Protein AF-A0A9D5Q4R4-F1 (afdb_monomer_lite)

pLDDT: mean 83.16, std 10.07, range [43.5, 95.69]

Foldseek 3Di:
DDDPPPVVVVVVVVVVVVVVVCVVPDPALVVVVQVVVVVVVNDDKDFDDPLQALADPPFDPVLVVVVLVLVVDPLSLCLVQQCLVCQVPADLCSNCVRPHSVVSVVSVVSCCVRQSWHAPDVRHIDGPRPNHDGSQQNVQVSVQVCCCPV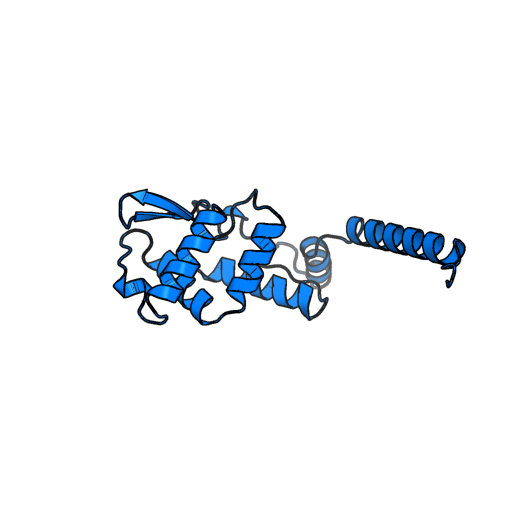VVHRGDTRID

Secondary structure (DSSP, 8-state):
-----HHHHHHHHHHHHHHHHHHHHSPPHHHHHHHHHHHTT-----B--GGGSSS-TT--HHHHHHHHHHHHSHHHHHHHHHHHHTTTS--HHHHSSSS-HHHHHHHHHHHHHTTSEEEEETTEEEESSTT---SHHHHHHHHHHHHHHHS-----SSB-

Radius of gyration: 20.35 Å; chains: 1; bounding box: 39×58×48 Å

Structure (mmCIF, N/CA/C/O backbone):
data_AF-A0A9D5Q4R4-F1
#
_entry.id   AF-A0A9D5Q4R4-F1
#
loop_
_atom_site.group_PDB
_atom_site.id
_atom_site.type_symbol
_atom_site.label_atom_id
_atom_site.label_alt_id
_atom_site.label_comp_id
_atom_site.label_asym_id
_atom_site.label_entity_id
_atom_site.label_seq_id
_atom_site.pdbx_PDB_ins_code
_atom_site.Cartn_x
_atom_site.Cartn_y
_atom_site.Cartn_z
_atom_site.occupancy
_atom_site.B_iso_or_equiv
_atom_site.auth_seq_id
_atom_site.auth_comp_id
_atom_site.auth_asym_id
_atom_site.auth_atom_id
_atom_site.pdbx_PDB_model_num
ATOM 1 N N . MET A 1 1 ? -8.648 -42.664 -19.223 1.00 43.50 1 MET A N 1
ATOM 2 C CA . MET A 1 1 ? -7.542 -42.182 -18.371 1.00 43.50 1 MET A CA 1
ATOM 3 C C . MET A 1 1 ? -6.544 -41.574 -19.340 1.00 43.50 1 MET A C 1
ATOM 5 O O . MET A 1 1 ? -5.817 -42.319 -19.976 1.00 43.50 1 MET A O 1
ATOM 9 N N . GLU A 1 2 ? -6.662 -40.277 -19.625 1.00 50.12 2 GLU A N 1
ATOM 10 C CA . GLU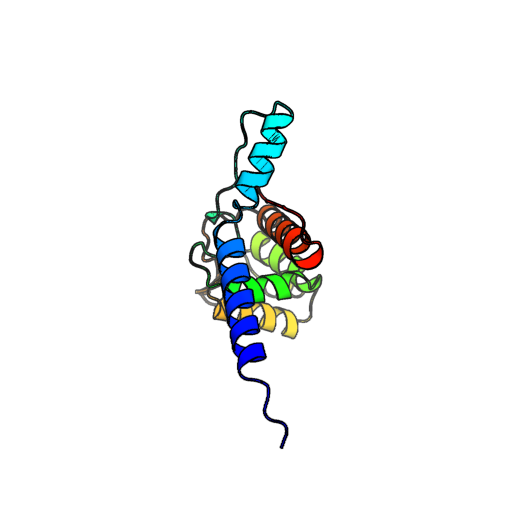 A 1 2 ? -5.797 -39.611 -20.609 1.00 50.12 2 GLU A CA 1
ATOM 11 C C . GLU A 1 2 ? -4.449 -39.309 -19.952 1.00 50.12 2 GLU A C 1
ATOM 13 O O . GLU A 1 2 ? -4.363 -38.503 -19.025 1.00 50.12 2 GLU A O 1
ATOM 18 N N . GLU A 1 3 ? -3.403 -39.999 -20.402 1.00 56.41 3 GLU A N 1
ATOM 19 C CA . GLU A 1 3 ? -2.026 -39.658 -20.069 1.00 56.41 3 GLU A CA 1
ATOM 20 C C . GLU A 1 3 ? -1.709 -38.293 -20.682 1.00 56.41 3 GLU A C 1
ATOM 22 O O . GLU A 1 3 ? -1.607 -38.143 -21.899 1.00 56.41 3 GLU A O 1
ATOM 27 N N . ILE A 1 4 ? -1.570 -37.269 -19.840 1.00 63.22 4 ILE A N 1
ATOM 28 C CA . ILE A 1 4 ? -1.033 -35.980 -20.276 1.00 63.22 4 ILE A CA 1
ATOM 29 C C . ILE A 1 4 ? 0.377 -36.253 -20.828 1.00 63.22 4 ILE A C 1
ATOM 31 O O . ILE A 1 4 ? 1.215 -36.760 -20.074 1.00 63.22 4 ILE A O 1
ATOM 35 N N . PRO A 1 5 ? 0.680 -35.922 -22.100 1.00 75.75 5 PRO A N 1
ATOM 36 C CA . PRO A 1 5 ? 1.970 -36.245 -22.691 1.00 75.75 5 PRO A CA 1
ATOM 37 C C . PRO A 1 5 ? 3.083 -35.592 -21.875 1.00 75.75 5 PRO A C 1
ATOM 39 O O . PRO A 1 5 ? 3.094 -34.377 -21.671 1.00 75.75 5 PRO A O 1
ATOM 42 N N . THR A 1 6 ? 4.047 -36.387 -21.421 1.00 72.81 6 THR A N 1
ATOM 43 C CA . THR A 1 6 ? 5.185 -35.949 -20.593 1.00 72.81 6 THR A CA 1
ATOM 44 C C . THR A 1 6 ? 5.959 -34.793 -21.244 1.00 72.81 6 THR A C 1
ATOM 46 O O . THR A 1 6 ? 6.500 -33.930 -20.554 1.00 72.81 6 THR A O 1
ATOM 49 N N . ALA A 1 7 ? 5.933 -34.726 -22.579 1.00 75.25 7 ALA A N 1
ATOM 50 C CA . ALA A 1 7 ? 6.469 -33.631 -23.383 1.00 75.25 7 ALA A CA 1
ATOM 51 C C . ALA A 1 7 ? 5.756 -32.285 -23.143 1.00 75.25 7 ALA A C 1
ATOM 53 O O . ALA A 1 7 ? 6.416 -31.255 -23.027 1.00 75.25 7 ALA A O 1
ATOM 54 N N . ALA A 1 8 ? 4.428 -32.279 -22.992 1.00 77.88 8 ALA A N 1
ATOM 55 C CA . ALA A 1 8 ? 3.660 -31.063 -22.722 1.00 77.88 8 ALA A CA 1
ATOM 56 C C . ALA A 1 8 ? 3.962 -30.495 -21.323 1.00 77.88 8 ALA A C 1
ATOM 58 O O . ALA A 1 8 ? 4.041 -29.281 -21.140 1.00 77.88 8 ALA A O 1
ATOM 59 N N . LEU A 1 9 ? 4.195 -31.365 -20.333 1.00 79.94 9 LEU A N 1
ATOM 60 C CA . LEU A 1 9 ? 4.615 -30.955 -18.987 1.00 79.94 9 LEU A CA 1
ATOM 61 C C . LEU A 1 9 ? 6.034 -30.370 -18.967 1.00 79.94 9 LEU A C 1
ATOM 63 O O . LEU A 1 9 ? 6.300 -29.430 -18.212 1.00 79.94 9 LEU A O 1
ATOM 67 N N . LEU A 1 10 ? 6.937 -30.911 -19.790 1.00 83.25 10 LEU A N 1
ATOM 68 C CA . LEU A 1 10 ? 8.299 -30.401 -19.936 1.00 83.25 10 LEU A CA 1
ATOM 69 C C . LEU A 1 10 ? 8.300 -29.010 -20.587 1.00 83.25 10 LEU A C 1
ATOM 71 O O . LEU A 1 10 ? 8.938 -28.097 -20.063 1.00 83.25 10 LEU A O 1
ATOM 75 N N . GLU A 1 11 ? 7.524 -28.827 -21.657 1.00 84.25 11 GLU A N 1
ATOM 76 C CA . GLU A 1 11 ? 7.368 -27.526 -22.319 1.00 84.25 11 GLU A CA 1
ATOM 77 C C . GLU A 1 11 ? 6.721 -26.483 -21.404 1.00 84.25 11 GLU A C 1
ATOM 79 O O . GLU A 1 11 ? 7.228 -25.371 -21.273 1.00 84.25 11 GLU A O 1
ATOM 84 N N . LEU A 1 12 ? 5.678 -26.843 -20.649 1.00 85.62 12 LEU A N 1
ATOM 85 C CA . LEU A 1 12 ? 5.078 -25.928 -19.671 1.00 85.62 12 LEU A CA 1
ATOM 86 C C . LEU A 1 12 ? 6.064 -25.494 -18.580 1.00 85.62 12 LEU A C 1
ATOM 88 O O . LEU A 1 12 ? 6.037 -24.338 -18.150 1.00 85.62 12 LEU A O 1
ATOM 92 N N . ARG A 1 13 ? 6.940 -26.394 -18.117 1.00 83.00 13 ARG A N 1
ATOM 93 C CA . ARG A 1 13 ? 8.011 -26.040 -17.172 1.00 83.00 13 ARG A CA 1
ATOM 94 C C . ARG A 1 13 ? 9.024 -25.097 -17.804 1.00 83.00 13 ARG A C 1
ATOM 96 O O . ARG A 1 13 ? 9.384 -24.110 -17.170 1.00 83.00 13 ARG A O 1
ATOM 103 N N . LYS A 1 14 ? 9.439 -25.373 -19.039 1.00 87.38 14 LYS A N 1
ATOM 104 C CA . LYS A 1 14 ? 10.403 -24.555 -19.775 1.00 87.38 14 LYS A CA 1
ATOM 105 C C . LYS A 1 14 ? 9.864 -23.148 -20.033 1.00 87.38 14 LYS A C 1
ATOM 107 O O . LYS A 1 14 ? 10.508 -22.176 -19.652 1.00 87.38 14 LYS A O 1
ATOM 112 N N . MET A 1 15 ? 8.626 -23.034 -20.514 1.00 79.69 15 MET A N 1
ATOM 113 C CA . MET A 1 15 ? 7.943 -21.749 -20.685 1.00 79.69 15 MET A CA 1
ATOM 114 C C . MET A 1 15 ? 7.782 -20.996 -19.357 1.00 79.69 15 MET A C 1
ATOM 116 O O . MET A 1 15 ? 7.959 -19.782 -19.309 1.00 79.69 15 MET A O 1
ATOM 120 N N . ARG A 1 16 ? 7.469 -21.685 -18.248 1.00 77.75 16 ARG A N 1
ATOM 121 C CA . ARG A 1 16 ? 7.405 -21.048 -16.918 1.00 77.75 16 ARG A CA 1
ATOM 122 C C . ARG A 1 16 ? 8.764 -20.526 -16.458 1.00 77.75 16 ARG A C 1
ATOM 124 O O . ARG A 1 16 ? 8.803 -19.453 -15.860 1.00 77.75 16 ARG A O 1
ATOM 131 N N . GLN A 1 17 ? 9.836 -21.263 -16.734 1.00 74.31 17 GLN A N 1
ATOM 132 C CA . GLN A 1 17 ? 11.202 -20.869 -16.405 1.00 74.31 17 GLN A CA 1
ATOM 133 C C . GLN A 1 17 ? 11.633 -19.649 -17.230 1.00 74.31 17 GLN A C 1
ATOM 135 O O . GLN A 1 17 ? 12.053 -18.648 -16.662 1.00 74.31 17 GLN A O 1
ATOM 140 N N . GLU A 1 18 ? 11.404 -19.662 -18.543 1.00 76.88 18 GLU A N 1
ATOM 141 C CA . GLU A 1 18 ? 11.687 -18.518 -19.419 1.00 76.88 18 GLU A CA 1
ATOM 142 C C . GLU A 1 18 ? 10.876 -17.277 -19.020 1.00 76.88 18 GLU A C 1
ATOM 144 O O . GLU A 1 18 ? 11.413 -16.173 -18.948 1.00 76.88 18 GLU A O 1
ATOM 149 N N . LEU A 1 19 ? 9.593 -17.441 -18.676 1.00 66.25 19 LEU A N 1
ATOM 150 C CA . LEU A 1 19 ? 8.772 -16.349 -18.145 1.00 66.25 19 LEU A CA 1
ATOM 151 C C . LEU A 1 19 ? 9.291 -15.823 -16.804 1.00 66.25 19 LEU A C 1
ATOM 153 O O . LEU A 1 19 ? 9.193 -14.622 -16.540 1.00 66.25 19 LEU A O 1
ATOM 157 N N . HIS A 1 20 ? 9.799 -16.698 -15.939 1.00 65.62 20 HIS A N 1
ATOM 158 C CA . HIS A 1 20 ? 10.412 -16.306 -14.676 1.00 65.62 20 HIS A CA 1
ATOM 159 C C . HIS A 1 20 ? 11.691 -15.490 -14.923 1.00 65.62 20 HIS A C 1
ATOM 161 O O . HIS A 1 20 ? 11.838 -14.400 -14.369 1.00 65.62 20 HIS A O 1
ATOM 167 N N . ASP A 1 21 ? 12.556 -15.945 -15.824 1.00 63.31 21 ASP A N 1
ATOM 168 C CA . ASP A 1 21 ? 13.833 -15.300 -16.136 1.00 63.31 21 ASP A CA 1
ATOM 169 C C . ASP A 1 21 ? 13.637 -13.968 -16.889 1.00 63.31 21 ASP A C 1
ATOM 171 O O . ASP A 1 21 ? 14.311 -12.971 -16.614 1.00 63.31 21 ASP A O 1
ATOM 175 N N . LEU A 1 22 ? 12.628 -13.880 -17.761 1.00 56.94 22 LEU A N 1
ATOM 176 C CA . LEU A 1 22 ? 12.198 -12.628 -18.399 1.00 56.94 22 LEU A CA 1
ATOM 177 C C . LEU A 1 22 ? 11.622 -11.626 -17.388 1.00 56.94 22 LEU A C 1
ATOM 179 O O . LEU A 1 22 ? 11.848 -10.420 -17.503 1.00 56.94 22 LEU A O 1
ATOM 183 N N . LYS A 1 23 ? 10.894 -12.099 -16.368 1.00 58.03 23 LYS A N 1
ATOM 184 C CA . LYS A 1 23 ? 10.413 -11.238 -15.273 1.00 58.03 23 LYS A CA 1
ATOM 185 C C . LYS A 1 23 ? 11.564 -10.723 -14.409 1.00 58.03 23 LYS A C 1
ATOM 187 O O . LYS A 1 23 ? 11.503 -9.575 -13.979 1.00 58.03 23 LYS A O 1
ATOM 192 N N . GLN A 1 24 ? 12.595 -11.540 -14.193 1.00 54.00 24 GLN A N 1
ATOM 193 C CA . GLN A 1 24 ? 13.794 -11.191 -13.421 1.00 54.00 24 GLN A CA 1
ATOM 194 C C . GLN A 1 24 ? 14.703 -10.193 -14.161 1.00 54.00 24 GLN A C 1
ATOM 196 O O . GLN A 1 24 ? 15.274 -9.297 -13.545 1.00 54.00 24 GLN A O 1
ATOM 201 N N . THR A 1 25 ? 14.816 -10.308 -15.487 1.00 51.97 25 THR A N 1
ATOM 202 C CA . THR A 1 25 ? 15.686 -9.449 -16.315 1.00 51.97 25 THR A CA 1
ATOM 203 C C . THR A 1 25 ? 15.034 -8.135 -16.750 1.00 51.97 25 THR A C 1
ATOM 205 O O . THR A 1 25 ? 15.730 -7.222 -17.209 1.00 51.97 25 THR A O 1
ATOM 208 N N . ARG A 1 26 ? 13.709 -7.989 -16.595 1.00 52.06 26 ARG A N 1
ATOM 209 C CA . ARG A 1 26 ? 12.997 -6.757 -16.956 1.00 52.06 26 ARG A CA 1
ATOM 210 C C . ARG A 1 26 ? 13.530 -5.589 -16.110 1.00 52.06 26 ARG A C 1
ATOM 212 O O . ARG A 1 26 ? 13.452 -5.647 -14.882 1.00 52.06 26 ARG A O 1
ATOM 219 N N . PRO A 1 27 ? 14.028 -4.497 -16.732 1.00 57.47 27 PRO A N 1
ATOM 220 C CA . PRO A 1 27 ? 14.419 -3.312 -15.985 1.00 57.47 27 PRO A CA 1
ATOM 221 C C . PRO A 1 27 ? 13.242 -2.864 -15.125 1.00 57.47 27 PRO A C 1
ATOM 223 O O . PRO A 1 27 ? 12.101 -2.860 -15.601 1.00 57.47 27 PRO A O 1
ATOM 226 N N . SER A 1 28 ? 13.513 -2.468 -13.879 1.00 72.31 28 SER A N 1
ATOM 227 C CA . SER A 1 28 ? 12.472 -1.913 -13.015 1.00 72.31 28 SER A CA 1
ATOM 228 C C . SER A 1 28 ? 11.705 -0.826 -13.775 1.00 72.31 28 SER A C 1
ATOM 230 O O . SER A 1 28 ? 12.290 -0.078 -14.566 1.00 72.31 28 SER A O 1
ATOM 232 N N . ALA A 1 29 ? 10.387 -0.734 -13.564 1.00 75.69 29 ALA A N 1
ATOM 233 C CA . ALA A 1 29 ? 9.554 0.247 -14.267 1.00 75.69 29 ALA A CA 1
ATOM 234 C C . ALA A 1 29 ? 10.146 1.667 -14.168 1.00 75.69 29 ALA A C 1
ATOM 236 O O . ALA A 1 29 ? 10.140 2.414 -15.143 1.00 75.69 29 ALA A O 1
ATOM 237 N N . ARG A 1 30 ? 10.767 1.978 -13.023 1.00 79.75 30 ARG A N 1
ATOM 238 C CA . ARG A 1 30 ? 11.546 3.193 -12.779 1.00 79.75 30 ARG A CA 1
ATOM 239 C C . ARG A 1 30 ? 12.693 3.378 -13.778 1.00 79.75 30 ARG A C 1
ATOM 241 O O . ARG A 1 30 ? 12.728 4.396 -14.455 1.00 79.75 30 ARG A O 1
ATOM 248 N N . ARG A 1 31 ? 13.576 2.388 -13.953 1.00 82.38 31 ARG A N 1
ATOM 249 C CA . ARG A 1 31 ? 14.695 2.461 -14.914 1.00 82.38 31 ARG A CA 1
ATOM 250 C C . ARG A 1 31 ? 14.212 2.630 -16.356 1.00 82.38 31 ARG A C 1
ATOM 252 O O . ARG A 1 31 ? 14.811 3.385 -17.116 1.00 82.38 31 ARG A O 1
ATOM 259 N N . HIS A 1 32 ? 13.131 1.949 -16.739 1.00 84.12 32 HIS A N 1
ATOM 260 C CA . HIS A 1 32 ? 12.558 2.099 -18.079 1.00 84.12 32 HIS A CA 1
ATOM 261 C C . HIS A 1 32 ? 12.059 3.533 -18.319 1.00 84.12 32 HIS A C 1
ATOM 263 O O . HIS A 1 32 ? 12.380 4.142 -19.339 1.00 84.12 32 HIS A O 1
ATOM 269 N N . ILE A 1 33 ? 11.347 4.101 -17.344 1.00 86.25 33 ILE A N 1
ATOM 270 C CA . ILE A 1 33 ? 10.828 5.472 -17.405 1.00 86.25 33 ILE A CA 1
ATOM 271 C C . ILE A 1 33 ? 11.965 6.500 -17.403 1.00 86.25 33 ILE A C 1
ATOM 273 O O . ILE A 1 33 ? 11.932 7.434 -18.200 1.00 86.25 33 ILE A O 1
ATOM 277 N N . GLU A 1 34 ? 13.017 6.311 -16.602 1.00 87.25 34 GLU A N 1
ATOM 278 C CA . GLU A 1 34 ? 14.199 7.188 -16.618 1.00 87.25 34 GLU A CA 1
ATOM 279 C C . GLU A 1 34 ? 14.856 7.254 -17.993 1.00 87.25 34 GLU A C 1
ATOM 281 O O . GLU A 1 34 ? 15.197 8.338 -18.463 1.00 87.25 34 GLU A O 1
ATOM 286 N N . LEU A 1 35 ? 15.016 6.109 -18.661 1.00 87.69 35 LEU A N 1
ATOM 287 C CA . LEU A 1 35 ? 15.577 6.067 -20.010 1.00 87.69 35 LEU A CA 1
ATOM 288 C C . LEU A 1 35 ? 14.693 6.827 -21.004 1.00 87.69 35 LEU A C 1
ATOM 290 O O . LEU A 1 35 ? 15.213 7.568 -21.839 1.00 87.69 35 LEU A O 1
ATOM 294 N N . MET A 1 36 ? 13.367 6.692 -20.901 1.00 88.19 36 MET A N 1
ATOM 295 C CA . MET A 1 36 ? 12.424 7.440 -21.739 1.00 88.19 36 MET A CA 1
ATOM 296 C C . MET A 1 36 ? 12.494 8.952 -21.483 1.00 88.19 36 MET A C 1
ATOM 298 O O . MET A 1 36 ? 12.501 9.730 -22.435 1.00 88.19 36 MET A O 1
ATOM 302 N N . LEU A 1 37 ? 12.589 9.374 -20.221 1.00 89.12 37 LEU A N 1
ATOM 303 C CA . LEU A 1 37 ? 12.693 10.785 -19.835 1.00 89.12 37 LEU A CA 1
ATOM 304 C C . LEU A 1 37 ? 14.028 11.400 -20.280 1.00 89.12 37 LEU A C 1
ATOM 306 O O . LEU A 1 37 ? 14.044 12.492 -20.849 1.00 89.12 37 LEU A O 1
ATOM 310 N N . ARG A 1 38 ? 15.139 10.670 -20.131 1.00 89.62 38 ARG A N 1
ATOM 311 C CA . ARG A 1 38 ? 16.464 11.102 -20.606 1.00 89.62 38 ARG A CA 1
ATOM 312 C C . ARG A 1 38 ? 16.509 11.295 -22.116 1.00 89.62 38 ARG A C 1
ATOM 314 O O . ARG A 1 38 ? 17.083 12.276 -22.578 1.00 89.62 38 ARG A O 1
ATOM 321 N N . ARG A 1 39 ? 15.855 10.416 -22.887 1.00 91.12 39 ARG A N 1
ATOM 322 C CA . ARG A 1 39 ? 15.706 10.577 -24.349 1.00 91.12 39 ARG A CA 1
ATOM 323 C C . ARG A 1 39 ? 14.953 11.855 -24.735 1.00 91.12 39 ARG A C 1
ATOM 325 O O . ARG A 1 39 ? 15.138 12.343 -25.840 1.00 91.12 39 ARG A O 1
ATOM 332 N N . ARG A 1 40 ? 14.139 12.412 -23.830 1.00 91.00 40 ARG A N 1
ATOM 333 C CA . ARG A 1 40 ? 13.431 13.694 -23.996 1.00 91.00 40 ARG A CA 1
ATOM 334 C C . ARG A 1 40 ? 14.187 14.893 -23.406 1.00 91.00 40 ARG A C 1
ATOM 336 O O . ARG A 1 40 ? 13.626 15.977 -23.318 1.00 91.00 40 ARG A O 1
ATOM 343 N N . GLY A 1 41 ? 15.439 14.711 -22.981 1.00 91.44 41 GLY A N 1
ATOM 344 C CA . GLY A 1 41 ? 16.281 15.780 -22.436 1.00 91.44 41 GLY A CA 1
ATOM 345 C C . GLY A 1 41 ? 16.137 16.028 -20.929 1.00 91.44 41 GLY A C 1
ATOM 346 O O . GLY A 1 41 ? 16.820 16.903 -20.399 1.00 91.44 41 GLY A O 1
ATOM 347 N N . ILE A 1 42 ? 15.319 15.251 -20.210 1.00 88.56 42 ILE A N 1
ATOM 348 C CA . ILE A 1 42 ? 15.167 15.376 -18.752 1.00 88.56 42 ILE A CA 1
ATOM 349 C C . ILE A 1 42 ? 16.307 14.613 -18.066 1.00 88.56 42 ILE A C 1
ATOM 351 O O . ILE A 1 42 ? 16.386 13.387 -18.138 1.00 88.56 42 ILE A O 1
ATOM 355 N N . LYS A 1 43 ? 17.218 15.346 -17.415 1.00 82.94 43 LYS A N 1
ATOM 356 C CA . LYS A 1 43 ? 18.460 14.784 -16.846 1.00 82.94 43 LYS A CA 1
ATOM 357 C C . LYS A 1 43 ? 18.367 14.454 -15.357 1.00 82.94 43 LYS A C 1
ATOM 359 O O . LYS A 1 43 ? 18.983 13.486 -14.917 1.00 82.94 43 LYS A O 1
ATOM 364 N N . THR A 1 44 ? 17.588 15.226 -14.604 1.00 78.25 44 THR A N 1
ATOM 365 C CA . THR A 1 44 ? 17.447 15.078 -13.152 1.00 78.25 44 THR A CA 1
ATOM 366 C C . THR A 1 44 ? 16.028 14.646 -12.839 1.00 78.25 44 THR A C 1
ATOM 368 O O . THR A 1 44 ? 15.089 15.354 -13.182 1.00 78.25 44 THR A O 1
ATOM 371 N N . ILE A 1 45 ? 15.887 13.490 -12.197 1.00 80.62 45 ILE A N 1
ATOM 372 C CA . ILE A 1 45 ? 14.602 12.978 -11.722 1.00 80.62 45 ILE A CA 1
ATOM 373 C C . ILE A 1 45 ? 14.782 12.696 -10.240 1.00 80.62 45 ILE A C 1
ATOM 375 O O . ILE A 1 45 ? 15.641 11.900 -9.850 1.00 80.62 45 ILE A O 1
ATOM 379 N N . LYS A 1 46 ? 14.007 13.383 -9.409 1.00 80.19 46 LYS A N 1
ATOM 380 C CA . LYS A 1 46 ? 13.941 13.118 -7.977 1.00 80.19 46 LYS A CA 1
ATOM 381 C C . LYS A 1 46 ? 12.839 12.104 -7.731 1.00 80.19 46 LYS A C 1
ATOM 383 O O . LYS A 1 46 ? 11.827 12.086 -8.422 1.00 80.19 46 LYS A O 1
ATOM 388 N N . TYR A 1 47 ? 13.035 11.268 -6.723 1.00 79.88 47 TYR A N 1
ATOM 389 C CA . TYR A 1 47 ? 12.041 10.282 -6.335 1.00 79.88 47 TYR A CA 1
ATOM 390 C C . TYR A 1 47 ? 11.661 10.449 -4.885 1.00 79.88 47 TYR A C 1
ATOM 392 O O . TYR A 1 47 ? 12.495 10.753 -4.033 1.00 79.88 47 TYR A O 1
ATOM 400 N N . THR A 1 48 ? 10.383 10.228 -4.634 1.00 79.00 48 THR A N 1
ATOM 401 C CA . THR A 1 48 ? 9.832 10.193 -3.293 1.00 79.00 48 THR A CA 1
ATOM 402 C C . THR A 1 48 ? 10.301 8.907 -2.601 1.00 79.00 48 THR A C 1
ATOM 404 O O . THR A 1 48 ? 10.263 7.843 -3.225 1.00 79.00 48 THR A O 1
ATOM 407 N N . PRO A 1 49 ? 10.807 8.995 -1.359 1.00 75.50 49 PRO A N 1
ATOM 408 C CA . PRO A 1 49 ? 11.241 7.819 -0.613 1.00 75.50 49 PRO A CA 1
ATOM 409 C C . PRO A 1 49 ? 10.058 6.905 -0.253 1.00 75.50 49 PRO A C 1
ATOM 411 O O . PRO A 1 49 ? 8.904 7.340 -0.225 1.00 75.50 49 PRO A O 1
ATOM 414 N N . LEU A 1 50 ? 10.355 5.618 -0.041 1.00 73.19 50 LEU A N 1
ATOM 415 C CA . LEU A 1 50 ? 9.357 4.575 0.234 1.00 73.19 50 LEU A CA 1
ATOM 416 C C . LEU A 1 50 ? 8.649 4.794 1.574 1.00 73.19 50 LEU A C 1
ATOM 418 O O . LEU A 1 50 ? 7.445 4.580 1.656 1.00 73.19 50 LEU A O 1
ATOM 422 N N . ASP A 1 51 ? 9.366 5.320 2.565 1.00 72.75 51 ASP A N 1
ATOM 423 C CA . ASP A 1 51 ? 8.875 5.703 3.893 1.00 72.75 51 ASP A CA 1
ATOM 424 C C . ASP A 1 51 ? 7.693 6.700 3.926 1.00 72.75 51 ASP A C 1
ATOM 426 O O . ASP A 1 51 ? 7.090 6.906 4.986 1.00 72.75 51 ASP A O 1
ATOM 430 N N . ARG A 1 52 ? 7.345 7.328 2.792 1.00 78.62 52 ARG A N 1
ATOM 431 C CA . ARG A 1 52 ? 6.147 8.175 2.655 1.00 78.62 52 ARG A CA 1
ATOM 432 C C . ARG A 1 52 ? 4.883 7.403 2.313 1.00 78.62 52 ARG A C 1
ATOM 434 O O . ARG A 1 52 ? 3.789 7.961 2.420 1.00 78.62 52 ARG A O 1
ATOM 441 N N . LEU A 1 53 ? 5.013 6.152 1.879 1.00 83.38 53 LEU A N 1
ATOM 442 C CA . LEU A 1 53 ? 3.869 5.286 1.649 1.00 83.38 53 LEU A CA 1
ATOM 443 C C . LEU A 1 53 ? 3.294 4.795 2.969 1.00 83.38 53 LEU A C 1
ATOM 445 O O . LEU A 1 53 ? 4.005 4.575 3.944 1.00 83.38 53 LEU A O 1
ATOM 449 N N . VAL A 1 54 ? 1.984 4.555 2.955 1.00 85.81 54 VAL A N 1
ATOM 450 C CA . VAL A 1 54 ? 1.289 3.868 4.049 1.00 85.81 54 VAL A CA 1
ATOM 451 C C . VAL A 1 54 ? 1.850 2.465 4.280 1.00 85.81 54 VAL A C 1
ATOM 453 O O . VAL A 1 54 ? 1.905 2.002 5.413 1.00 85.81 54 VAL A O 1
ATOM 456 N N . LEU A 1 55 ? 2.282 1.796 3.210 1.00 83.88 55 LEU A N 1
ATOM 457 C CA . LEU A 1 55 ? 2.897 0.478 3.296 1.00 83.88 55 LEU A CA 1
ATOM 458 C C . LEU A 1 55 ? 4.298 0.572 3.927 1.00 83.88 55 LEU A C 1
ATOM 460 O O . LEU A 1 55 ? 5.064 1.451 3.526 1.00 83.88 55 LEU A O 1
ATOM 464 N N . PRO A 1 56 ? 4.651 -0.334 4.858 1.00 77.44 56 PRO A N 1
ATOM 465 C CA . PRO A 1 56 ? 6.001 -0.408 5.410 1.00 77.44 56 PRO A CA 1
ATOM 466 C C . PRO A 1 56 ? 7.021 -0.815 4.335 1.00 77.44 56 PRO A C 1
ATOM 468 O O . PRO A 1 56 ? 6.665 -1.452 3.343 1.00 77.44 56 PRO A O 1
ATOM 471 N N . GLU A 1 57 ? 8.298 -0.470 4.525 1.00 72.44 57 GLU A N 1
ATOM 472 C CA . GLU A 1 57 ? 9.354 -0.796 3.549 1.00 72.44 57 GLU A CA 1
ATOM 473 C C . GLU A 1 57 ? 9.540 -2.316 3.381 1.00 72.44 57 GLU A C 1
ATOM 475 O O . GLU A 1 57 ? 9.676 -2.793 2.255 1.00 72.44 57 GLU A O 1
ATOM 480 N N . ASP A 1 58 ? 9.406 -3.081 4.469 1.00 75.19 58 ASP A N 1
ATOM 481 C CA . ASP A 1 58 ? 9.560 -4.545 4.502 1.00 75.19 58 ASP A CA 1
ATOM 482 C C . ASP A 1 58 ? 8.241 -5.309 4.265 1.00 75.19 58 ASP A C 1
ATOM 484 O O . ASP A 1 58 ? 8.027 -6.423 4.750 1.00 75.19 58 ASP A O 1
ATOM 488 N N . CYS A 1 59 ? 7.298 -4.702 3.544 1.00 80.44 59 CYS A N 1
ATOM 489 C CA . CYS A 1 59 ? 5.975 -5.283 3.350 1.00 80.44 59 CYS A CA 1
ATOM 490 C C . CYS A 1 59 ? 6.015 -6.561 2.494 1.00 80.44 59 CYS A C 1
ATOM 492 O O . CYS A 1 59 ? 6.551 -6.571 1.382 1.00 80.44 59 CYS A O 1
ATOM 494 N N . SER A 1 60 ? 5.369 -7.636 2.962 1.00 87.12 60 SER A N 1
ATOM 495 C CA . SER A 1 60 ? 5.271 -8.875 2.184 1.00 87.12 60 SER A CA 1
ATOM 496 C C . SER A 1 60 ? 4.501 -8.661 0.863 1.00 87.12 60 SER A C 1
ATOM 498 O O . SER A 1 60 ? 3.599 -7.810 0.788 1.00 87.12 60 SER A O 1
ATOM 500 N N . PRO A 1 61 ? 4.775 -9.457 -0.192 1.00 86.75 61 PRO A N 1
ATOM 501 C CA . PRO A 1 61 ? 4.019 -9.382 -1.443 1.00 86.75 61 PRO A CA 1
ATOM 502 C C . PRO A 1 61 ? 2.513 -9.608 -1.250 1.00 86.75 61 PRO A C 1
ATOM 504 O O . PRO A 1 61 ? 1.704 -8.955 -1.907 1.00 86.75 61 PRO A O 1
ATOM 507 N N . ALA A 1 62 ? 2.134 -10.490 -0.319 1.00 89.12 62 ALA A N 1
ATOM 508 C CA . ALA A 1 62 ? 0.739 -10.778 0.001 1.00 89.12 62 ALA A CA 1
ATOM 509 C C . ALA A 1 62 ? 0.038 -9.567 0.634 1.00 89.12 62 ALA A C 1
ATOM 511 O O . ALA A 1 62 ? -1.064 -9.211 0.220 1.00 89.12 62 ALA A O 1
ATOM 512 N N . THR A 1 63 ? 0.696 -8.882 1.575 1.00 89.19 63 THR A N 1
ATOM 513 C CA . THR A 1 63 ? 0.166 -7.648 2.170 1.00 89.19 63 THR A CA 1
ATOM 514 C C . THR A 1 63 ? 0.034 -6.542 1.126 1.00 89.19 63 THR A C 1
ATOM 516 O O . THR A 1 63 ? -0.993 -5.867 1.058 1.00 89.19 63 THR A O 1
ATOM 519 N N . THR A 1 64 ? 1.040 -6.390 0.263 1.00 90.25 64 THR A N 1
ATOM 520 C CA . THR A 1 64 ? 1.008 -5.414 -0.833 1.00 90.25 64 THR A CA 1
ATOM 521 C C . THR A 1 64 ? -0.168 -5.669 -1.777 1.00 90.25 64 THR A C 1
ATOM 523 O O . THR A 1 64 ? -0.866 -4.735 -2.182 1.00 90.25 64 THR A O 1
ATOM 526 N N . GLU A 1 65 ? -0.413 -6.935 -2.123 1.00 92.00 65 GLU A N 1
ATOM 527 C CA . GLU A 1 65 ? -1.550 -7.328 -2.952 1.00 92.00 65 GLU A CA 1
ATOM 528 C C . GLU A 1 65 ? -2.878 -7.062 -2.242 1.00 92.00 65 GLU A C 1
ATOM 530 O O . GLU A 1 65 ? -3.777 -6.456 -2.823 1.00 92.00 65 GLU A O 1
ATOM 535 N N . ARG A 1 66 ? -2.998 -7.434 -0.965 1.00 92.75 66 ARG A N 1
ATOM 536 C CA . ARG A 1 66 ? -4.217 -7.191 -0.192 1.00 92.75 66 ARG A CA 1
ATOM 537 C C . ARG A 1 66 ? -4.543 -5.703 -0.100 1.00 92.75 66 ARG A C 1
ATOM 539 O O . ARG A 1 66 ? -5.683 -5.309 -0.351 1.00 92.75 66 ARG A O 1
ATOM 546 N N . PHE A 1 67 ? -3.545 -4.873 0.187 1.00 93.50 67 PHE A N 1
ATOM 547 C CA . PHE A 1 67 ? -3.699 -3.424 0.227 1.00 93.50 67 PHE A CA 1
ATOM 548 C C . PHE A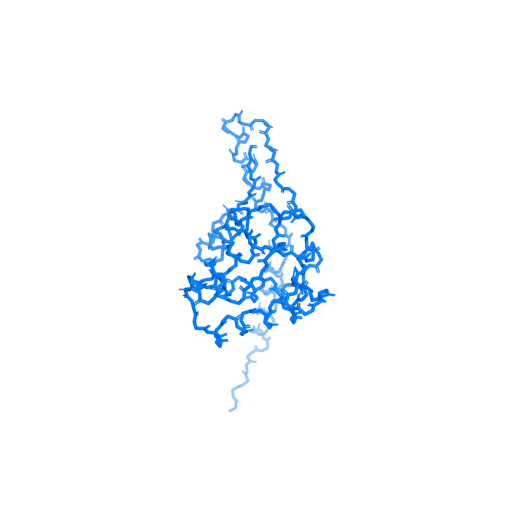 1 67 ? -4.085 -2.847 -1.141 1.00 93.50 67 PHE A C 1
ATOM 550 O O . PHE A 1 67 ? -4.974 -2.001 -1.226 1.00 93.50 67 PHE A O 1
ATOM 557 N N . TYR A 1 68 ? -3.493 -3.347 -2.232 1.00 94.31 68 TYR A N 1
ATOM 558 C CA . TYR A 1 68 ? -3.901 -2.986 -3.593 1.00 94.31 68 TYR A CA 1
ATOM 559 C C . TYR A 1 68 ? -5.387 -3.286 -3.851 1.00 94.31 68 TYR A C 1
ATOM 561 O O . TYR A 1 68 ? -6.102 -2.430 -4.377 1.00 94.31 68 TYR A O 1
ATOM 569 N N . GLN A 1 69 ? -5.876 -4.459 -3.435 1.00 95.50 69 GLN A N 1
ATOM 570 C CA . GLN A 1 69 ? -7.290 -4.824 -3.583 1.00 95.50 69 GLN A CA 1
ATOM 571 C C . GLN A 1 69 ? -8.214 -3.932 -2.741 1.00 95.50 69 GLN A C 1
ATOM 573 O O . GLN A 1 69 ? -9.284 -3.544 -3.210 1.00 95.50 69 GLN A O 1
ATOM 578 N N . LEU A 1 70 ? -7.803 -3.547 -1.528 1.00 94.75 70 LEU A N 1
ATOM 579 C CA . LEU A 1 70 ? -8.547 -2.576 -0.719 1.00 94.75 70 LEU A CA 1
ATOM 580 C C . LEU A 1 70 ? -8.605 -1.202 -1.396 1.00 94.75 70 LEU A C 1
ATOM 582 O O . LEU A 1 70 ? -9.684 -0.624 -1.502 1.00 94.75 70 LEU A O 1
ATOM 586 N N . MET A 1 71 ? -7.486 -0.715 -1.940 1.00 95.69 71 MET A N 1
ATOM 587 C CA . MET A 1 71 ? -7.400 0.576 -2.637 1.00 95.69 71 MET A CA 1
ATOM 588 C C . MET A 1 71 ? -8.312 0.685 -3.866 1.00 95.69 71 MET A C 1
ATOM 590 O O . MET A 1 71 ? -8.697 1.800 -4.233 1.00 95.69 71 MET A O 1
ATOM 594 N N . LYS A 1 72 ? -8.737 -0.436 -4.471 1.00 94.75 72 LYS A N 1
ATOM 595 C CA . LYS A 1 72 ? -9.766 -0.431 -5.526 1.00 94.75 72 LYS A CA 1
ATOM 596 C C . LYS A 1 72 ? -11.119 0.085 -5.016 1.00 94.75 72 LYS A C 1
ATOM 598 O O . LYS A 1 72 ? -11.836 0.748 -5.769 1.00 94.75 72 LYS A O 1
ATOM 603 N N . LYS A 1 73 ? -11.448 -0.122 -3.737 1.00 94.50 73 LYS A N 1
ATOM 604 C CA . LYS A 1 73 ? -12.697 0.349 -3.120 1.00 94.50 73 LYS A CA 1
ATOM 605 C C . LYS A 1 73 ? -12.627 1.851 -2.840 1.00 94.50 73 LYS A C 1
ATOM 607 O O . LYS A 1 73 ? -11.732 2.328 -2.148 1.00 94.50 73 LYS A O 1
ATOM 612 N N . TYR A 1 74 ? -13.594 2.611 -3.354 1.00 92.50 74 TYR A N 1
ATOM 613 C CA . TYR A 1 74 ? -13.651 4.062 -3.135 1.00 92.50 74 TYR A CA 1
ATOM 614 C C . TYR A 1 74 ? -13.811 4.433 -1.657 1.00 92.50 74 TYR A C 1
ATOM 616 O O . TYR A 1 74 ? -13.096 5.307 -1.170 1.00 92.50 74 TYR A O 1
ATOM 624 N N . SER A 1 75 ? -14.676 3.715 -0.938 1.00 92.44 75 SER A N 1
ATOM 625 C C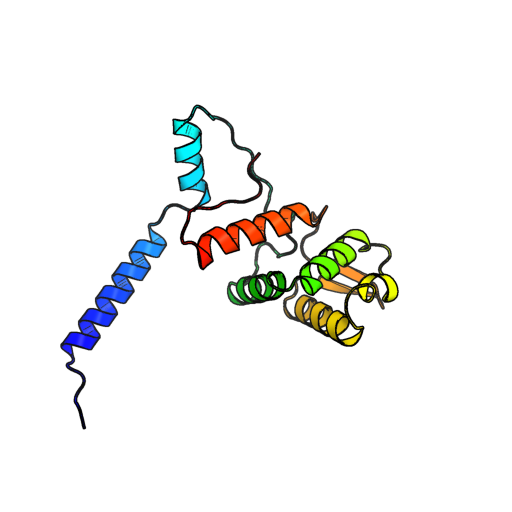A . SER A 1 75 ? -14.878 3.866 0.508 1.00 92.44 75 SER A CA 1
ATOM 626 C C . SER A 1 75 ? -13.575 3.712 1.289 1.00 92.44 75 SER A C 1
ATOM 628 O O . SER A 1 75 ? -13.282 4.529 2.155 1.00 92.44 75 SER A O 1
ATOM 630 N N . PHE A 1 76 ? -12.751 2.721 0.937 1.00 93.94 76 PHE A N 1
ATOM 631 C CA . PHE A 1 76 ? -11.454 2.514 1.574 1.00 93.94 76 PHE A CA 1
ATOM 632 C C . PHE A 1 76 ? -10.494 3.682 1.323 1.00 93.94 76 PHE A C 1
ATOM 634 O O . PHE A 1 76 ? -9.797 4.104 2.238 1.00 93.94 76 PHE A O 1
ATOM 641 N N . ARG A 1 77 ? -10.476 4.253 0.111 1.00 93.00 77 ARG A N 1
ATOM 642 C CA . ARG A 1 77 ? -9.635 5.426 -0.193 1.00 93.00 77 ARG A CA 1
ATOM 643 C C . ARG A 1 77 ? -10.017 6.639 0.653 1.00 93.00 77 ARG A C 1
ATOM 645 O O . ARG A 1 77 ? -9.134 7.336 1.142 1.00 93.00 77 ARG A O 1
ATOM 652 N N . ILE A 1 78 ? -11.315 6.880 0.829 1.00 91.50 78 ILE A N 1
ATOM 653 C CA . ILE A 1 78 ? -11.809 7.947 1.705 1.00 91.50 78 ILE A CA 1
ATOM 654 C C . ILE A 1 78 ? -11.428 7.668 3.160 1.00 91.50 78 ILE A C 1
ATOM 656 O O . ILE A 1 78 ? -10.842 8.532 3.804 1.00 91.50 78 ILE A O 1
ATOM 660 N N . PHE A 1 79 ? -11.708 6.457 3.644 1.00 92.38 79 PHE A N 1
ATOM 661 C CA . PHE A 1 79 ? -11.361 6.028 4.996 1.00 92.38 79 PHE A CA 1
ATOM 662 C C . PHE A 1 79 ? -9.867 6.224 5.280 1.00 92.38 79 PHE A C 1
ATOM 664 O O . PHE A 1 79 ? -9.500 6.833 6.278 1.00 92.38 79 PHE A O 1
ATOM 671 N N . LEU A 1 80 ? -8.997 5.770 4.373 1.00 91.75 80 LEU A N 1
ATOM 672 C CA . LEU A 1 80 ? -7.552 5.866 4.545 1.00 91.75 80 LEU A CA 1
ATOM 673 C C . LEU A 1 80 ? -7.065 7.319 4.513 1.00 91.75 80 LEU A C 1
ATOM 675 O O . LEU A 1 80 ? -6.185 7.689 5.287 1.00 91.75 80 LEU A O 1
ATOM 679 N N . ARG A 1 81 ? -7.644 8.157 3.646 1.00 90.94 81 ARG A N 1
ATOM 680 C CA . ARG A 1 81 ? -7.368 9.598 3.628 1.00 90.94 81 ARG A CA 1
ATOM 681 C C . ARG A 1 81 ? -7.698 10.234 4.977 1.00 90.94 81 ARG A C 1
ATOM 683 O O . ARG A 1 81 ? -6.878 10.990 5.494 1.00 90.94 81 ARG A O 1
ATOM 690 N N . ASP A 1 82 ? -8.867 9.926 5.530 1.00 89.56 82 ASP A N 1
ATOM 691 C CA . ASP A 1 82 ? -9.326 10.498 6.795 1.00 89.56 82 ASP A CA 1
ATOM 692 C C . ASP A 1 82 ? -8.485 9.956 7.969 1.00 89.56 82 ASP A C 1
ATOM 694 O O . ASP A 1 82 ? -8.074 10.727 8.834 1.00 89.56 82 ASP A O 1
ATOM 698 N N . LEU A 1 83 ? -8.098 8.676 7.936 1.00 89.12 83 LEU A N 1
ATOM 699 C CA . LEU A 1 83 ? -7.178 8.069 8.905 1.00 89.12 83 LEU A CA 1
ATOM 700 C C . LEU A 1 83 ? -5.799 8.751 8.916 1.00 89.12 83 LEU A C 1
ATOM 702 O O . LEU A 1 83 ? -5.250 9.007 9.984 1.00 89.12 83 LEU A O 1
ATOM 706 N N . ILE A 1 84 ? -5.241 9.078 7.745 1.00 88.94 84 ILE A N 1
ATOM 707 C CA . ILE A 1 84 ? -3.968 9.816 7.644 1.00 88.94 84 ILE A CA 1
ATOM 708 C C . ILE A 1 84 ? -4.129 11.250 8.163 1.00 88.94 84 ILE A C 1
ATOM 710 O O . ILE A 1 84 ? -3.245 11.753 8.854 1.00 88.94 84 ILE A O 1
ATOM 714 N N . HIS A 1 85 ? -5.237 11.912 7.822 1.00 87.69 85 HIS A N 1
ATOM 715 C CA . HIS A 1 85 ? -5.483 13.307 8.185 1.00 87.69 85 HIS A CA 1
ATOM 716 C C . HIS A 1 85 ? -5.703 13.496 9.692 1.00 87.69 85 HIS A C 1
ATOM 718 O O . HIS A 1 85 ? -5.169 14.438 10.270 1.00 87.69 85 HIS A O 1
ATOM 724 N N . TYR A 1 86 ? -6.440 12.586 10.333 1.00 85.06 86 TYR A N 1
ATOM 725 C CA . TYR A 1 86 ? -6.793 12.661 11.752 1.00 85.06 86 TYR A CA 1
ATOM 726 C C . TYR A 1 86 ? -5.916 11.782 12.655 1.00 85.06 86 TYR A C 1
ATOM 728 O O . TYR A 1 86 ? -6.312 11.500 13.780 1.00 85.06 86 TYR A O 1
ATOM 736 N N . ARG A 1 87 ? -4.731 11.347 12.206 1.00 79.25 87 ARG A N 1
ATOM 737 C CA . ARG A 1 87 ? -3.879 10.376 12.927 1.00 79.25 87 ARG A CA 1
ATOM 738 C C . ARG A 1 87 ? -3.594 10.726 14.397 1.00 79.25 87 ARG A C 1
ATOM 740 O O . ARG A 1 87 ? -3.542 9.832 15.231 1.00 79.25 87 ARG A O 1
ATOM 747 N N . ASP A 1 88 ? -3.445 12.014 14.711 1.00 75.62 88 ASP A N 1
ATOM 748 C CA . ASP A 1 88 ? -3.090 12.490 16.056 1.00 75.62 88 ASP A CA 1
ATOM 749 C C . ASP A 1 88 ? -4.336 12.682 16.952 1.00 75.62 88 ASP A C 1
ATOM 751 O O . ASP A 1 88 ? -4.241 12.703 18.179 1.00 75.62 88 ASP A O 1
ATOM 755 N N . HIS A 1 89 ? -5.524 12.795 16.346 1.00 79.25 89 HIS A N 1
ATOM 756 C CA . HIS A 1 89 ? -6.800 13.101 17.010 1.00 79.25 89 HIS A CA 1
ATOM 757 C C . HIS A 1 89 ? -7.938 12.241 16.444 1.00 79.25 89 HIS A C 1
ATOM 759 O O . HIS A 1 89 ? -9.019 12.734 16.100 1.00 79.25 89 HIS A O 1
ATOM 765 N N . LEU A 1 90 ? -7.668 10.947 16.280 1.00 77.31 90 LEU A N 1
ATOM 766 C CA . LEU A 1 90 ? -8.598 10.046 15.627 1.00 77.31 90 LEU A CA 1
ATOM 767 C C . LEU A 1 90 ? -9.823 9.831 16.513 1.00 77.31 90 LEU A C 1
ATOM 769 O O . LEU A 1 90 ? -9.712 9.431 17.668 1.00 77.31 90 LEU A O 1
ATOM 773 N N . THR A 1 91 ? -11.003 10.058 15.948 1.00 77.19 91 THR A N 1
ATOM 774 C CA . THR A 1 91 ? -12.269 9.719 16.591 1.00 77.19 91 THR A CA 1
ATOM 775 C C . THR A 1 91 ? -13.080 8.856 15.636 1.00 77.19 91 THR A C 1
ATOM 777 O O . THR A 1 91 ? -13.028 9.035 14.416 1.00 77.19 91 THR A O 1
ATOM 780 N N . TRP A 1 92 ? -13.841 7.906 16.179 1.00 80.75 92 TRP A N 1
ATOM 781 C CA . TRP A 1 92 ? -14.709 7.039 15.376 1.00 80.75 92 TRP A CA 1
ATOM 782 C C . TRP A 1 92 ? -15.642 7.803 14.420 1.00 80.75 92 TRP A C 1
ATOM 784 O O . TRP A 1 92 ? -15.708 7.412 13.255 1.00 80.75 92 TRP A O 1
ATOM 794 N N . PRO A 1 93 ? -16.285 8.918 14.824 1.00 80.81 93 PRO A N 1
ATOM 795 C CA . PRO A 1 93 ? -17.124 9.708 13.922 1.00 80.81 93 PRO A CA 1
ATOM 796 C C . PRO A 1 93 ? -16.403 10.247 12.679 1.00 80.81 93 PRO A C 1
ATOM 798 O O . PRO A 1 93 ? -17.030 10.412 11.634 1.00 80.81 93 PRO A O 1
ATOM 801 N N . HIS A 1 94 ? -15.092 10.509 12.753 1.00 79.50 94 HIS A N 1
ATOM 802 C CA . HIS A 1 94 ? -14.324 10.934 11.580 1.00 79.50 94 HIS A CA 1
ATOM 803 C C . HIS A 1 94 ? -14.184 9.808 10.547 1.00 79.50 94 HIS A C 1
ATOM 805 O O . HIS A 1 94 ? -14.225 10.073 9.348 1.00 79.50 94 HIS A O 1
ATOM 811 N N . LEU A 1 95 ? -14.066 8.555 10.996 1.00 78.25 95 LEU A N 1
ATOM 812 C CA . LEU A 1 95 ? -13.880 7.391 10.125 1.00 78.25 95 LEU A CA 1
ATOM 813 C C . LEU A 1 95 ? -15.190 6.841 9.548 1.00 78.25 95 LEU A C 1
ATOM 815 O O . LEU A 1 95 ? -15.192 6.269 8.457 1.00 78.25 95 LEU A O 1
ATOM 819 N N . THR A 1 96 ? -16.310 7.031 10.245 1.00 82.75 96 THR A N 1
ATOM 820 C CA . THR A 1 96 ? -17.625 6.499 9.845 1.00 82.75 96 THR A CA 1
ATOM 821 C C . THR A 1 96 ? -18.460 7.475 9.017 1.00 82.75 96 THR A C 1
ATOM 823 O O . THR A 1 96 ? -19.597 7.184 8.656 1.00 82.75 96 THR A O 1
ATOM 826 N N . LYS A 1 97 ? -17.903 8.635 8.648 1.00 80.12 97 LYS A N 1
ATOM 827 C CA . LYS A 1 97 ? -18.617 9.648 7.856 1.00 80.12 97 LYS A CA 1
ATOM 828 C C . LYS A 1 97 ? -19.038 9.150 6.467 1.00 80.12 97 LYS A C 1
ATOM 830 O O . LYS A 1 97 ? -20.054 9.591 5.939 1.00 80.12 97 LYS A O 1
ATOM 835 N N . TYR A 1 98 ? -18.248 8.261 5.865 1.00 79.06 98 TYR A N 1
ATOM 836 C CA . TYR A 1 98 ? -18.431 7.808 4.478 1.00 79.06 98 TYR A CA 1
ATOM 837 C C . TYR A 1 98 ? -18.504 6.285 4.326 1.00 79.06 98 TYR A C 1
ATOM 839 O O . TYR A 1 98 ? -18.596 5.773 3.209 1.00 79.06 98 TYR A O 1
ATOM 847 N N . CYS A 1 99 ? -18.438 5.551 5.433 1.00 83.94 99 CYS A N 1
ATOM 848 C CA . CYS A 1 99 ? -18.632 4.109 5.468 1.00 83.94 99 CYS A CA 1
ATOM 849 C C . CYS A 1 99 ? -19.290 3.720 6.790 1.00 83.94 99 CYS A C 1
ATOM 851 O O . CYS A 1 99 ? -19.166 4.446 7.775 1.00 83.94 99 CYS A O 1
ATOM 853 N N . SER A 1 100 ? -20.021 2.605 6.803 1.00 87.19 100 SER A N 1
ATOM 854 C CA . SER A 1 100 ? -20.673 2.154 8.030 1.00 87.19 100 SER A CA 1
ATOM 855 C C . SER A 1 100 ? -19.622 1.811 9.102 1.00 87.19 100 SER A C 1
ATOM 857 O O . SER A 1 100 ? -18.483 1.475 8.751 1.00 87.19 100 SER A O 1
ATOM 859 N N . PRO A 1 101 ? -19.966 1.895 10.398 1.00 86.38 101 PRO A N 1
ATOM 860 C CA . PRO A 1 101 ? -19.053 1.545 11.485 1.00 86.38 101 PRO A CA 1
ATOM 861 C C . PRO A 1 101 ? -18.423 0.158 11.336 1.00 86.38 101 PRO A C 1
ATOM 863 O O . PRO A 1 101 ? -17.232 0.001 11.589 1.00 86.38 101 PRO A O 1
ATOM 866 N N . GLU A 1 102 ? -19.194 -0.815 10.857 1.00 88.56 102 GLU A N 1
ATOM 867 C CA . GLU A 1 102 ? -18.750 -2.190 10.624 1.00 88.56 102 GLU A CA 1
ATOM 868 C C . GLU A 1 102 ? -17.668 -2.230 9.538 1.00 88.56 102 GLU A C 1
ATOM 870 O O . GLU A 1 102 ? -16.600 -2.801 9.730 1.00 88.56 102 GLU A O 1
ATOM 875 N N . VAL A 1 103 ? -17.884 -1.526 8.422 1.00 90.06 103 VAL A N 1
ATOM 876 C CA . VAL A 1 103 ? -16.911 -1.465 7.320 1.00 90.06 103 VAL A CA 1
ATOM 877 C C . VAL A 1 103 ? -15.630 -0.738 7.742 1.00 90.06 103 VAL A C 1
ATOM 879 O O . VAL A 1 103 ? -14.532 -1.146 7.360 1.00 90.06 103 VAL A O 1
ATOM 882 N N . ALA A 1 104 ? -15.751 0.335 8.528 1.00 88.81 104 ALA A N 1
ATOM 883 C CA . ALA A 1 104 ? -14.602 1.057 9.071 1.00 88.81 104 ALA A CA 1
ATOM 884 C C . ALA A 1 104 ? -13.772 0.169 10.013 1.00 88.81 104 ALA A C 1
ATOM 886 O O . ALA A 1 104 ? -12.541 0.182 9.946 1.00 88.81 104 ALA A O 1
ATOM 887 N N . GLN A 1 105 ? -14.442 -0.617 10.861 1.00 89.62 105 GLN A N 1
ATOM 888 C CA . GLN A 1 105 ? -13.802 -1.597 11.737 1.00 89.62 105 GLN A CA 1
ATOM 889 C C . GLN A 1 105 ? -13.096 -2.690 10.936 1.00 89.62 105 GLN A C 1
ATOM 891 O O . GLN A 1 105 ? -11.930 -2.956 11.209 1.00 89.62 105 GLN A O 1
ATOM 896 N N . ASP A 1 106 ? -13.734 -3.249 9.908 1.00 92.19 106 ASP A N 1
ATOM 897 C CA . ASP A 1 106 ? -13.125 -4.267 9.045 1.00 92.19 106 ASP A CA 1
ATOM 898 C C . ASP A 1 106 ? -11.868 -3.747 8.335 1.00 92.19 106 ASP A C 1
ATOM 900 O O . ASP A 1 106 ? -10.849 -4.442 8.234 1.00 92.19 106 ASP A O 1
ATOM 904 N N . TYR A 1 107 ? -11.910 -2.505 7.842 1.00 93.25 107 TYR A N 1
ATOM 905 C CA . TYR A 1 107 ? -10.744 -1.867 7.233 1.00 93.25 107 TYR A CA 1
ATOM 906 C C . TYR A 1 107 ? -9.618 -1.684 8.240 1.00 93.25 107 TYR A C 1
ATOM 908 O O . TYR A 1 107 ? -8.480 -2.046 7.944 1.00 93.25 107 TYR A O 1
ATOM 916 N N . LEU A 1 108 ? -9.926 -1.166 9.426 1.00 90.38 108 LEU A N 1
ATOM 917 C CA . LEU A 1 108 ? -8.941 -0.970 10.481 1.00 90.38 108 LEU A CA 1
ATOM 918 C C . LEU A 1 108 ? -8.337 -2.297 10.955 1.00 90.38 108 LEU A C 1
ATOM 920 O O . LEU A 1 108 ? -7.119 -2.396 11.080 1.00 90.38 108 LEU A O 1
ATOM 924 N N . ALA A 1 109 ? -9.166 -3.325 11.141 1.00 91.50 109 ALA A N 1
ATOM 925 C CA . ALA A 1 109 ? -8.739 -4.673 11.494 1.00 91.50 109 ALA A CA 1
ATOM 926 C C . ALA A 1 109 ? -7.785 -5.243 10.441 1.00 91.50 109 ALA A C 1
ATOM 928 O O . ALA A 1 109 ? -6.715 -5.735 10.788 1.00 91.50 109 ALA A O 1
ATOM 929 N N . THR A 1 110 ? -8.106 -5.076 9.153 1.00 92.19 110 THR A N 1
ATOM 930 C CA . THR A 1 110 ? -7.215 -5.509 8.068 1.00 92.19 110 THR A CA 1
ATOM 931 C C . THR A 1 110 ? -5.880 -4.748 8.104 1.00 92.19 110 THR A C 1
ATOM 933 O O . THR A 1 110 ? -4.823 -5.334 7.892 1.00 92.19 110 THR A O 1
ATOM 936 N N . LEU A 1 111 ? -5.884 -3.439 8.383 1.00 91.88 111 LEU A N 1
ATOM 937 C CA . LEU A 1 111 ? -4.643 -2.657 8.487 1.00 91.88 111 LEU A CA 1
ATOM 938 C C . LEU A 1 111 ? -3.772 -3.078 9.683 1.00 91.88 111 LEU A C 1
ATOM 940 O O . LEU A 1 111 ? -2.545 -3.076 9.558 1.00 91.88 111 LEU A O 1
ATOM 944 N N . LEU A 1 112 ? -4.394 -3.444 10.807 1.00 90.94 112 LEU A N 1
ATOM 945 C CA . LEU A 1 112 ? -3.722 -3.958 12.004 1.00 90.94 112 LEU A CA 1
ATOM 946 C C . LEU A 1 112 ? -3.130 -5.353 11.763 1.00 90.94 112 LEU A C 1
ATOM 948 O O . LEU A 1 112 ? -1.955 -5.575 12.044 1.00 90.94 112 LEU A O 1
ATOM 952 N N . GLU A 1 113 ? -3.915 -6.267 11.186 1.00 91.88 113 GLU A N 1
ATOM 953 C CA . GLU A 1 113 ? -3.491 -7.631 10.834 1.00 91.88 113 GLU A CA 1
ATOM 954 C C . GLU A 1 113 ? -2.237 -7.617 9.951 1.00 91.88 113 GLU A C 1
ATOM 956 O O . GLU A 1 113 ? -1.286 -8.369 10.163 1.00 91.88 113 GLU A O 1
ATOM 961 N N . HIS A 1 114 ? -2.207 -6.699 8.988 1.00 88.94 114 HIS A N 1
ATOM 962 C CA . HIS A 1 114 ? -1.104 -6.546 8.052 1.00 88.94 114 HIS A CA 1
ATOM 963 C C . HIS A 1 114 ? 0.048 -5.662 8.559 1.00 88.94 114 HIS A C 1
ATOM 965 O O . HIS A 1 114 ? 0.967 -5.378 7.786 1.00 88.94 114 HIS A O 1
ATOM 971 N N . GLN A 1 115 ? 0.014 -5.230 9.826 1.00 88.44 115 GLN A N 1
ATOM 972 C CA . GLN A 1 115 ? 1.034 -4.383 10.462 1.00 88.44 115 GLN A CA 1
ATOM 973 C C . GLN A 1 115 ? 1.308 -3.079 9.695 1.00 88.44 115 GLN A C 1
ATOM 975 O O . GLN A 1 115 ? 2.414 -2.539 9.709 1.00 88.44 115 GLN A O 1
ATOM 980 N N . ILE A 1 116 ? 0.297 -2.563 8.997 1.00 88.19 116 ILE A N 1
ATOM 981 C CA . ILE A 1 116 ? 0.346 -1.253 8.336 1.00 88.19 116 ILE A CA 1
ATOM 982 C C . ILE A 1 116 ? 0.111 -0.152 9.376 1.00 88.19 116 ILE A C 1
ATOM 984 O O . ILE A 1 116 ? 0.699 0.931 9.317 1.00 88.19 116 ILE A O 1
ATOM 988 N N . VAL A 1 117 ? -0.749 -0.460 10.343 1.00 89.44 117 VAL A N 1
ATOM 989 C CA . VAL A 1 117 ? -1.076 0.365 11.497 1.00 89.44 117 VAL A CA 1
ATOM 990 C C . VAL A 1 117 ? -0.869 -0.480 12.753 1.00 89.44 117 VAL A C 1
ATOM 992 O O . VAL A 1 117 ? -1.087 -1.688 12.728 1.00 89.44 117 VAL A O 1
ATOM 995 N N . SER A 1 118 ? -0.466 0.145 13.852 1.00 87.00 118 SER A N 1
ATOM 996 C CA . SER A 1 118 ? -0.411 -0.436 15.190 1.00 87.00 118 SER A CA 1
ATOM 997 C C . SER A 1 118 ? -1.276 0.378 16.150 1.00 87.00 118 SER A C 1
ATOM 999 O O . SER A 1 118 ? -1.461 1.584 15.977 1.00 87.00 118 SER A O 1
ATOM 1001 N N . GLN A 1 119 ? -1.843 -0.275 17.162 1.00 86.62 119 GLN A N 1
ATOM 1002 C CA . GLN A 1 119 ? -2.583 0.406 18.220 1.00 86.62 119 GLN A CA 1
ATOM 1003 C C . GLN A 1 119 ? -1.634 0.719 19.381 1.00 86.62 119 GLN A C 1
ATOM 1005 O O . GLN A 1 119 ? -1.054 -0.194 19.964 1.00 86.62 119 GLN A O 1
ATOM 1010 N N . VAL A 1 120 ? -1.479 2.003 19.714 1.00 85.06 120 VAL A N 1
ATOM 1011 C CA . VAL A 1 120 ? -0.588 2.464 20.799 1.00 85.06 120 VAL A CA 1
ATOM 1012 C C . VAL A 1 120 ? -1.342 2.721 22.105 1.00 85.06 120 VAL A C 1
ATOM 1014 O O . VAL A 1 120 ? -0.777 2.555 23.182 1.00 85.06 120 VAL A O 1
ATOM 1017 N N . ALA A 1 121 ? -2.626 3.081 22.022 1.00 80.25 121 ALA A N 1
ATOM 1018 C CA . ALA A 1 121 ? -3.528 3.246 23.162 1.00 80.25 121 ALA A CA 1
ATOM 1019 C C . ALA A 1 121 ? -4.993 3.031 22.714 1.00 80.25 121 ALA A C 1
ATOM 1021 O O . ALA A 1 121 ? -5.258 2.853 21.518 1.00 80.25 121 ALA A O 1
ATOM 1022 N N . PRO A 1 122 ? -5.988 3.040 23.622 1.00 78.62 122 PRO A N 1
ATOM 1023 C CA . PRO A 1 122 ? -7.394 3.003 23.228 1.00 78.62 122 PRO A CA 1
ATOM 1024 C C . PRO A 1 122 ? -7.723 4.137 22.244 1.00 78.62 122 PRO A C 1
ATOM 1026 O O . PRO A 1 122 ? -7.533 5.307 22.558 1.00 78.62 122 PRO A O 1
ATOM 1029 N N . GLN A 1 123 ? -8.199 3.779 21.046 1.00 73.88 123 GLN A N 1
ATOM 1030 C CA . GLN A 1 123 ? -8.510 4.706 19.942 1.00 73.88 123 GLN A CA 1
ATOM 1031 C C . GLN A 1 123 ? -7.322 5.517 19.387 1.00 73.88 123 GLN A C 1
ATOM 1033 O O . GLN A 1 123 ? -7.525 6.400 18.558 1.00 73.88 123 GLN A O 1
ATOM 1038 N N . GLN A 1 124 ? -6.087 5.194 19.779 1.00 78.56 124 GLN A N 1
ATOM 1039 C CA . GLN A 1 124 ? -4.882 5.808 19.228 1.00 78.56 124 GLN A CA 1
ATOM 1040 C C . GLN A 1 124 ? -4.121 4.797 18.383 1.00 78.56 124 GLN A C 1
ATOM 1042 O O . GLN A 1 124 ? -3.715 3.734 18.863 1.00 78.56 124 GLN A O 1
ATOM 1047 N N . TYR A 1 125 ? -3.909 5.160 17.123 1.00 83.19 125 TYR A N 1
ATOM 1048 C CA . TYR A 1 125 ? -3.287 4.303 16.129 1.00 83.19 125 TYR A CA 1
ATOM 1049 C C . TYR A 1 125 ? -2.108 5.016 15.488 1.00 83.19 125 TYR A C 1
ATOM 1051 O O . TYR A 1 125 ? -2.168 6.210 15.204 1.00 83.19 125 TYR A O 1
ATOM 1059 N N . GLN A 1 126 ? -1.044 4.270 15.232 1.00 84.62 126 GLN A N 1
ATOM 1060 C CA . GLN A 1 126 ? 0.168 4.770 14.614 1.00 84.62 126 GLN A CA 1
ATOM 1061 C C . GLN A 1 126 ? 0.450 3.981 13.341 1.00 84.62 126 GLN A C 1
ATOM 1063 O O . GLN A 1 126 ? 0.364 2.758 13.322 1.00 84.62 126 GLN A O 1
ATOM 1068 N N . PHE A 1 127 ? 0.795 4.673 12.260 1.00 86.81 127 PHE A N 1
ATOM 1069 C CA . PHE A 1 127 ? 1.278 4.003 11.058 1.00 86.81 127 PHE A CA 1
ATOM 1070 C C . PHE A 1 127 ? 2.696 3.476 11.269 1.00 86.81 127 PHE A C 1
ATOM 1072 O O . PHE A 1 127 ? 3.537 4.160 11.857 1.00 86.81 127 PHE A O 1
ATOM 1079 N N . SER A 1 128 ? 2.980 2.300 10.715 1.00 84.12 128 SER A N 1
ATOM 1080 C CA . SER A 1 128 ? 4.327 1.720 10.735 1.00 84.12 128 SER A CA 1
ATOM 1081 C C . SER A 1 128 ? 5.332 2.598 9.980 1.00 84.12 128 SER A C 1
ATOM 1083 O O . SER A 1 128 ? 6.463 2.791 10.430 1.00 84.12 128 SER A O 1
ATOM 1085 N N . SER A 1 129 ? 4.902 3.212 8.874 1.00 80.94 129 SER A N 1
ATOM 1086 C CA . SER A 1 129 ? 5.697 4.203 8.146 1.00 80.94 129 SER A CA 1
ATOM 1087 C C . SER A 1 129 ? 5.603 5.579 8.811 1.00 80.94 129 SER A C 1
ATOM 1089 O O . SER A 1 129 ? 4.543 6.205 8.867 1.00 80.94 129 SER A O 1
ATOM 1091 N N . ARG A 1 130 ? 6.740 6.085 9.301 1.00 71.50 130 ARG A N 1
ATOM 1092 C CA . ARG A 1 130 ? 6.807 7.320 10.108 1.00 71.50 130 ARG A CA 1
ATOM 1093 C C . ARG A 1 130 ? 6.662 8.612 9.298 1.00 71.50 130 ARG A C 1
ATOM 1095 O O . ARG A 1 130 ? 6.308 9.644 9.861 1.00 71.50 130 ARG A O 1
ATOM 1102 N N . ASN A 1 131 ? 6.921 8.566 7.990 1.00 78.94 131 ASN A N 1
ATOM 1103 C CA . ASN A 1 131 ? 7.029 9.754 7.138 1.00 78.94 131 ASN A CA 1
ATOM 1104 C C . ASN A 1 131 ? 5.819 9.972 6.218 1.00 78.94 131 ASN A C 1
ATOM 1106 O O . ASN A 1 131 ? 5.878 10.797 5.299 1.00 78.94 131 ASN A O 1
ATOM 1110 N N . ILE A 1 132 ? 4.693 9.308 6.496 1.00 81.56 132 ILE A N 1
ATOM 1111 C CA . ILE A 1 132 ? 3.430 9.565 5.801 1.00 81.56 132 ILE A CA 1
ATOM 1112 C C . ILE A 1 132 ? 2.975 10.988 6.133 1.00 81.56 132 ILE A C 1
ATOM 1114 O O . ILE A 1 132 ? 2.700 11.326 7.286 1.00 81.56 132 ILE A O 1
ATOM 1118 N N . ARG A 1 133 ? 2.901 11.843 5.110 1.00 76.44 133 ARG A N 1
ATOM 1119 C CA . ARG A 1 133 ? 2.432 13.234 5.250 1.00 76.44 133 ARG A CA 1
ATOM 1120 C C . ARG A 1 133 ? 1.028 13.439 4.713 1.00 76.44 133 ARG A C 1
ATOM 1122 O O . ARG A 1 133 ? 0.299 14.289 5.206 1.00 76.44 133 ARG A O 1
ATOM 1129 N N . ASN A 1 134 ? 0.680 12.719 3.655 1.00 82.25 134 ASN A N 1
ATOM 1130 C CA . ASN A 1 134 ? -0.591 12.863 2.971 1.00 82.25 134 ASN A CA 1
ATOM 1131 C C . ASN A 1 134 ? -0.950 11.564 2.242 1.00 82.25 134 ASN A C 1
ATOM 1133 O O . ASN A 1 134 ? -0.117 10.685 2.036 1.00 82.25 134 ASN A O 1
ATOM 1137 N N . PHE A 1 135 ? -2.209 11.476 1.826 1.00 88.69 135 PHE A N 1
ATOM 1138 C CA . PHE A 1 135 ? -2.723 10.362 1.035 1.00 88.69 135 PHE A CA 1
ATOM 1139 C C . PHE A 1 135 ? -2.206 10.349 -0.419 1.00 88.69 135 PHE A C 1
ATOM 1141 O O . PHE A 1 135 ? -2.263 9.315 -1.079 1.00 88.69 135 PHE A O 1
ATOM 1148 N N . GLY A 1 136 ? -1.693 11.477 -0.922 1.00 88.62 136 GLY A N 1
ATOM 1149 C CA . GLY A 1 136 ? -1.296 11.667 -2.319 1.00 88.62 136 GLY A CA 1
ATOM 1150 C C . GLY A 1 136 ? -0.225 10.685 -2.781 1.00 88.62 136 GLY A C 1
ATOM 1151 O O . GLY A 1 136 ? -0.448 9.985 -3.764 1.00 88.62 136 GLY A O 1
ATOM 1152 N N . ASP A 1 137 ? 0.873 10.548 -2.031 1.00 88.75 137 ASP A N 1
ATOM 1153 C CA . ASP A 1 137 ? 1.963 9.623 -2.388 1.00 88.75 137 ASP A CA 1
ATOM 1154 C C . ASP A 1 137 ? 1.452 8.160 -2.480 1.00 88.75 137 ASP A C 1
ATOM 1156 O O . ASP A 1 137 ? 1.810 7.406 -3.387 1.00 88.75 137 ASP A O 1
ATOM 1160 N N . THR A 1 138 ? 0.526 7.772 -1.592 1.00 90.81 138 THR A N 1
ATOM 1161 C CA . THR A 1 138 ? -0.107 6.437 -1.603 1.00 90.81 138 THR A CA 1
ATOM 1162 C C . THR A 1 138 ? -1.095 6.268 -2.763 1.00 90.81 138 THR A C 1
ATOM 1164 O O . THR A 1 138 ? -1.193 5.185 -3.349 1.00 90.81 138 THR A O 1
ATOM 1167 N N . LEU A 1 139 ? -1.812 7.330 -3.136 1.00 92.69 139 LEU A N 1
ATOM 1168 C CA . LEU A 1 139 ? -2.695 7.322 -4.299 1.00 92.69 139 LEU A CA 1
ATOM 1169 C C . LEU A 1 139 ? -1.900 7.214 -5.605 1.00 92.69 139 LEU A C 1
ATOM 1171 O O . LEU A 1 139 ? -2.267 6.413 -6.463 1.00 92.69 139 LEU A O 1
ATOM 1175 N N . GLU A 1 140 ? -0.803 7.961 -5.747 1.00 92.44 140 GLU A N 1
ATOM 1176 C CA . GLU A 1 140 ? 0.102 7.851 -6.897 1.00 92.44 140 GLU A CA 1
ATOM 1177 C C . GLU A 1 140 ? 0.651 6.429 -7.028 1.00 92.44 140 GLU A C 1
ATOM 1179 O O . GLU A 1 140 ? 0.636 5.850 -8.118 1.00 92.44 140 GLU A O 1
ATOM 1184 N N . TRP A 1 141 ? 1.081 5.835 -5.909 1.00 92.06 141 TRP A N 1
ATOM 1185 C CA . TRP A 1 141 ? 1.496 4.438 -5.874 1.00 92.06 141 TRP A CA 1
ATOM 1186 C C . TRP A 1 141 ? 0.392 3.509 -6.384 1.00 92.06 141 TRP A C 1
ATOM 1188 O O . TRP A 1 141 ? 0.660 2.667 -7.244 1.00 92.06 141 TRP A O 1
ATOM 1198 N N . PHE A 1 142 ? -0.849 3.677 -5.918 1.00 94.62 142 PHE A N 1
ATOM 1199 C CA . PHE A 1 142 ? -1.978 2.855 -6.355 1.00 94.62 142 PHE A CA 1
ATOM 1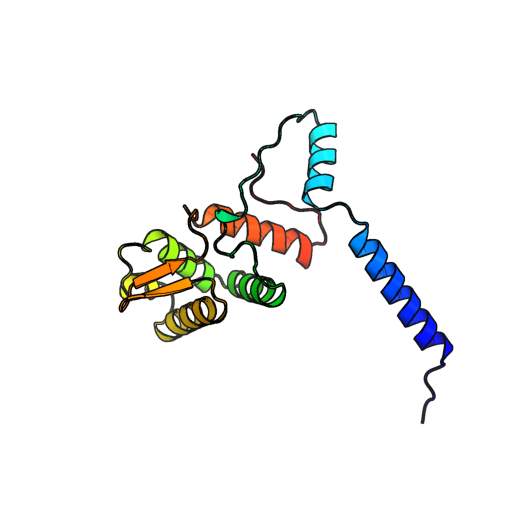200 C C . PHE A 1 142 ? -2.247 3.005 -7.855 1.00 94.62 142 PHE A C 1
ATOM 1202 O O . PHE A 1 142 ? -2.380 2.000 -8.550 1.00 94.62 142 PHE A O 1
ATOM 1209 N N . VAL A 1 143 ? -2.260 4.233 -8.377 1.00 94.44 143 VAL A N 1
ATOM 1210 C CA . VAL A 1 143 ? -2.441 4.490 -9.814 1.00 94.44 143 VAL A CA 1
ATOM 1211 C C . VAL A 1 143 ? -1.329 3.822 -10.626 1.00 94.44 143 VAL A C 1
ATOM 1213 O O . VAL A 1 143 ? -1.610 3.156 -11.622 1.00 94.44 143 VAL A O 1
ATOM 1216 N N . ALA A 1 144 ? -0.075 3.898 -10.171 1.00 91.94 144 ALA A N 1
ATOM 1217 C CA . ALA A 1 144 ? 1.027 3.193 -10.816 1.00 91.94 144 ALA A CA 1
ATOM 1218 C C . ALA A 1 144 ? 0.846 1.662 -10.779 1.00 91.94 144 ALA A C 1
ATOM 1220 O O . ALA A 1 144 ? 1.190 0.988 -11.751 1.00 91.94 144 ALA A O 1
ATOM 1221 N N . GLN A 1 145 ? 0.292 1.092 -9.699 1.00 92.25 145 GLN A N 1
ATOM 1222 C CA . GLN A 1 145 ? -0.061 -0.334 -9.659 1.00 92.25 145 GLN A CA 1
ATOM 1223 C C . GLN A 1 145 ? -1.154 -0.676 -10.673 1.00 92.25 145 GLN A C 1
ATOM 1225 O O . GLN A 1 145 ? -1.000 -1.662 -11.388 1.00 92.25 145 GLN A O 1
ATOM 1230 N N . VAL A 1 146 ? -2.212 0.136 -10.771 1.00 94.31 146 VAL A N 1
ATOM 1231 C CA . VAL A 1 146 ? -3.306 -0.064 -11.736 1.00 94.31 146 VAL A CA 1
ATOM 1232 C C . VAL A 1 146 ? -2.762 -0.069 -13.164 1.00 94.31 146 VAL A C 1
ATOM 1234 O O . VAL A 1 146 ? -2.997 -1.019 -13.904 1.00 94.31 146 VAL A O 1
ATOM 1237 N N . ILE A 1 147 ? -1.960 0.933 -13.538 1.00 92.81 147 ILE A N 1
ATOM 1238 C CA . ILE A 1 147 ? -1.372 1.025 -14.883 1.00 92.81 147 ILE A CA 1
ATOM 1239 C C . ILE A 1 147 ? -0.493 -0.199 -15.194 1.00 92.81 147 ILE A C 1
ATOM 1241 O O . ILE A 1 147 ? -0.560 -0.754 -16.290 1.00 92.81 147 ILE A O 1
ATOM 1245 N N . ARG A 1 148 ? 0.300 -0.672 -14.224 1.00 90.12 148 ARG A N 1
ATOM 1246 C CA . ARG A 1 148 ? 1.156 -1.850 -14.426 1.00 90.12 148 ARG A CA 1
ATOM 1247 C C . ARG A 1 148 ? 0.377 -3.156 -14.514 1.00 90.12 148 ARG A C 1
ATOM 1249 O O . ARG A 1 148 ? 0.696 -3.978 -15.367 1.00 90.12 148 ARG A O 1
ATOM 1256 N N . LYS A 1 149 ? -0.571 -3.378 -13.603 1.00 90.12 149 LYS A N 1
ATOM 1257 C CA . LYS A 1 149 ? -1.260 -4.667 -13.448 1.00 90.12 149 LYS A CA 1
ATOM 1258 C C . LYS A 1 149 ? -2.403 -4.834 -14.437 1.00 90.12 149 LYS A C 1
ATOM 1260 O O . LYS A 1 149 ? -2.538 -5.907 -15.007 1.00 90.12 149 LYS A O 1
ATOM 1265 N N . GLU A 1 150 ? -3.188 -3.783 -14.647 1.00 93.19 150 GLU A N 1
ATOM 1266 C CA . GLU A 1 150 ? -4.413 -3.849 -15.450 1.00 93.19 150 GLU A CA 1
ATOM 1267 C C . GLU A 1 150 ? -4.156 -3.469 -16.919 1.00 93.19 150 GLU A C 1
ATOM 1269 O O . GLU A 1 150 ? -4.832 -3.971 -17.808 1.00 93.19 150 GLU A O 1
ATOM 1274 N N . PHE A 1 151 ? -3.152 -2.622 -17.194 1.00 91.19 151 PHE A N 1
ATOM 1275 C CA . PHE A 1 151 ? -2.843 -2.147 -18.555 1.00 91.19 151 PHE A CA 1
ATOM 1276 C C . PHE A 1 151 ? -1.482 -2.620 -19.088 1.00 91.19 151 PHE A C 1
ATOM 1278 O O . PHE A 1 151 ? -1.127 -2.321 -20.226 1.00 91.19 151 PHE A O 1
ATOM 1285 N N . GLY A 1 152 ? -0.683 -3.330 -18.281 1.00 86.06 152 GLY A N 1
ATOM 1286 C CA . GLY A 1 152 ? 0.627 -3.856 -18.689 1.00 86.06 152 GLY A CA 1
ATOM 1287 C C . GLY A 1 152 ? 1.692 -2.792 -18.993 1.00 86.06 152 GLY A C 1
ATOM 1288 O O . GLY A 1 152 ? 2.790 -3.131 -19.450 1.00 86.06 152 GLY A O 1
ATOM 1289 N N . ALA A 1 153 ? 1.405 -1.515 -18.732 1.00 87.38 153 ALA A N 1
ATOM 1290 C CA . ALA A 1 153 ? 2.267 -0.408 -19.120 1.00 87.38 153 ALA A CA 1
ATOM 1291 C C . ALA A 1 153 ? 3.287 -0.062 -18.015 1.00 87.38 153 ALA A C 1
ATOM 1293 O O . ALA A 1 153 ? 2.972 -0.144 -16.822 1.00 87.38 153 ALA A O 1
ATOM 1294 N N . PRO A 1 154 ? 4.526 0.336 -18.366 1.00 86.88 154 PRO A N 1
ATOM 1295 C CA . PRO A 1 154 ? 5.494 0.808 -17.382 1.00 86.88 154 PRO A CA 1
ATOM 1296 C C . PRO A 1 154 ? 4.980 2.063 -16.664 1.00 86.88 154 PRO A C 1
ATOM 1298 O O . PRO A 1 154 ? 4.751 3.090 -17.296 1.00 86.88 154 PRO A O 1
ATOM 1301 N N . ALA A 1 155 ? 4.849 1.996 -15.338 1.00 89.38 155 ALA A N 1
ATOM 1302 C CA . ALA A 1 155 ? 4.497 3.145 -14.504 1.00 89.38 155 ALA A CA 1
ATOM 1303 C C . ALA A 1 155 ? 5.335 3.196 -13.221 1.00 89.38 155 ALA A C 1
ATOM 1305 O O . ALA A 1 155 ? 5.670 2.164 -12.625 1.00 89.38 155 ALA A O 1
ATOM 1306 N N . THR A 1 156 ? 5.643 4.416 -12.788 1.00 88.94 156 THR A N 1
ATOM 1307 C CA . THR A 1 156 ? 6.284 4.742 -11.509 1.00 88.94 156 THR A CA 1
ATOM 1308 C C . THR A 1 156 ? 5.454 5.805 -10.795 1.00 88.94 156 THR A C 1
ATOM 1310 O O . THR A 1 156 ? 4.590 6.427 -11.404 1.00 88.94 156 THR A O 1
ATOM 1313 N N . TRP A 1 157 ? 5.711 5.993 -9.509 1.00 87.38 157 TRP A N 1
ATOM 1314 C CA . TRP A 1 157 ? 5.085 7.010 -8.666 1.00 87.38 157 TRP A CA 1
ATOM 1315 C C . TRP A 1 157 ? 6.177 7.875 -8.025 1.00 87.38 157 TRP A C 1
ATOM 1317 O O . TRP A 1 157 ? 7.354 7.489 -8.035 1.00 87.38 157 TRP A O 1
ATOM 1327 N N . GLY A 1 158 ? 5.807 9.048 -7.506 1.00 84.19 158 GLY A N 1
ATOM 1328 C CA . GLY A 1 158 ? 6.709 9.899 -6.741 1.00 84.19 158 GLY A CA 1
ATOM 1329 C C . GLY A 1 158 ? 7.873 10.509 -7.529 1.00 84.19 158 GLY A C 1
ATOM 1330 O O . GLY A 1 158 ? 8.821 10.968 -6.891 1.00 84.19 1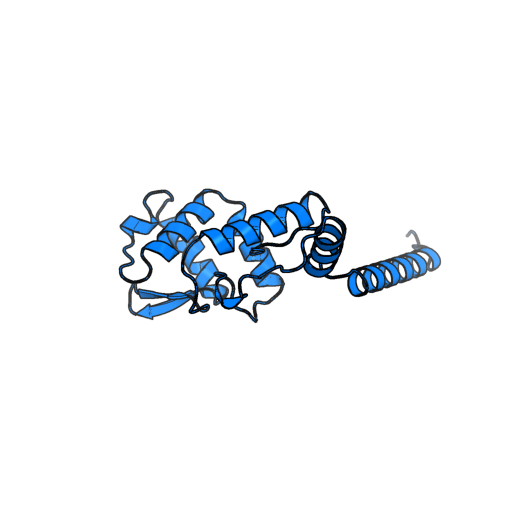58 GLY A O 1
ATOM 1331 N N . SER A 1 159 ? 7.840 10.504 -8.867 1.00 81.31 159 SER A N 1
ATOM 1332 C CA . SER A 1 159 ? 8.838 11.156 -9.727 1.00 81.31 159 SER A CA 1
ATOM 1333 C C . SER A 1 159 ? 8.589 12.665 -9.803 1.00 81.31 159 SER A C 1
ATOM 1335 O O . SER A 1 159 ? 7.485 13.072 -10.165 1.00 81.31 159 SER A O 1
ATOM 1337 N N . ARG A 1 160 ? 9.602 13.478 -9.489 1.00 74.88 160 ARG A N 1
ATOM 1338 C CA . ARG A 1 160 ? 9.561 14.949 -9.491 1.00 74.88 160 ARG A CA 1
ATOM 1339 C C . ARG A 1 160 ? 10.756 15.560 -10.209 1.00 74.88 160 ARG A C 1
ATOM 1341 O O . ARG A 1 160 ? 11.835 14.920 -10.214 1.00 74.88 160 ARG A O 1
#

Sequence (160 aa):
MEEIPTAALLELRKMRQELHDLKQTRPSARRHIELMLRRRGIKTIKYTPLDRLVLPEDCSPATTERFYQLMKKYSFRIFLRDLIHYRDHLTWPHLTKYCSPEVAQDYLATLLEHQIVSQVAPQQYQFSSRNIRNFGDTLEWFVAQVIRKEFGAPATWGSR

Organism: NCBI:txid2044937